Protein AF-A0A7Y4VVZ9-F1 (afdb_monomer_lite)

Secondary structure (DSSP, 8-s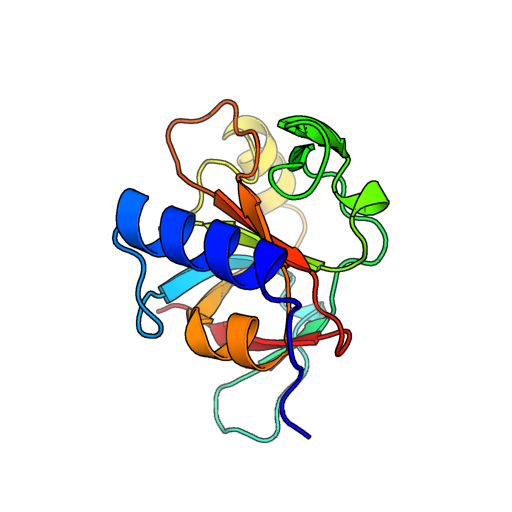tate):
------HHHHHHHHHHHHHTT--TT-EEEEEEEGGGPEEPSSTT-EEEEPBSS---EEE-TTTTS-EEEGGGT-SEEEEESSSS-TTSS-HHHHHHHTTS--EEEEEEEHHHHHHTT--EEEB--SSSS-EEEEE-TTSEEEEEE--

Structure (mmCIF, N/CA/C/O backbone):
data_AF-A0A7Y4VVZ9-F1
#
_entry.id   AF-A0A7Y4VVZ9-F1
#
loop_
_atom_site.group_PDB
_atom_site.id
_atom_site.type_symbol
_atom_site.label_atom_id
_atom_site.label_alt_id
_atom_site.label_comp_id
_atom_site.label_asym_id
_atom_site.label_entity_id
_atom_site.label_seq_id
_atom_site.pdbx_PDB_ins_code
_atom_site.Cartn_x
_atom_site.Cartn_y
_atom_site.Cartn_z
_atom_site.occupancy
_atom_site.B_iso_or_equiv
_atom_site.auth_seq_id
_atom_site.auth_comp_id
_atom_site.auth_asym_id
_atom_site.auth_atom_id
_atom_site.pdbx_PDB_model_num
ATOM 1 N N . MET A 1 1 ? 6.204 -19.194 0.857 1.00 35.62 1 MET A N 1
ATOM 2 C CA . MET A 1 1 ? 7.236 -19.035 -0.192 1.00 35.62 1 MET A CA 1
ATOM 3 C C . MET A 1 1 ? 7.573 -17.558 -0.294 1.00 35.62 1 MET A C 1
ATOM 5 O O . MET A 1 1 ? 6.637 -16.773 -0.178 1.00 35.62 1 MET A O 1
ATOM 9 N N . PRO A 1 2 ? 8.845 -17.157 -0.445 1.00 48.59 2 PRO A N 1
ATOM 10 C CA . PRO A 1 2 ? 9.157 -15.762 -0.736 1.00 48.59 2 PRO A CA 1
ATOM 11 C C . PRO A 1 2 ? 8.513 -15.404 -2.078 1.00 48.59 2 PRO A C 1
ATOM 13 O O . PRO A 1 2 ? 8.699 -16.118 -3.062 1.00 48.59 2 PRO A O 1
ATOM 16 N N . ILE A 1 3 ? 7.698 -14.352 -2.101 1.00 59.03 3 ILE A N 1
ATOM 17 C CA . ILE A 1 3 ? 7.113 -13.855 -3.345 1.00 59.03 3 ILE A CA 1
ATOM 18 C C . ILE A 1 3 ? 8.252 -13.169 -4.093 1.00 59.03 3 ILE A C 1
ATOM 20 O O . ILE A 1 3 ? 8.745 -12.121 -3.677 1.00 59.03 3 ILE A O 1
ATOM 24 N N . GLN A 1 4 ? 8.750 -13.838 -5.129 1.00 60.62 4 GLN A N 1
ATOM 25 C CA . GLN A 1 4 ? 9.937 -13.410 -5.850 1.00 60.62 4 GLN A CA 1
ATOM 26 C C . GLN A 1 4 ? 9.507 -12.481 -6.985 1.00 60.62 4 GLN A C 1
ATOM 28 O O . GLN A 1 4 ? 8.905 -12.923 -7.961 1.00 60.62 4 GLN A O 1
ATOM 33 N N . ARG A 1 5 ? 9.793 -11.183 -6.831 1.00 78.44 5 ARG A N 1
ATOM 34 C CA . ARG A 1 5 ? 9.707 -10.223 -7.938 1.00 78.44 5 ARG A CA 1
ATOM 35 C C . ARG A 1 5 ? 10.744 -10.601 -8.993 1.00 78.44 5 ARG A C 1
ATOM 37 O O . ARG A 1 5 ? 11.818 -11.102 -8.647 1.00 78.44 5 ARG A O 1
ATOM 44 N N . ASP A 1 6 ? 10.442 -10.357 -10.263 1.00 85.25 6 ASP A N 1
ATOM 45 C CA . ASP A 1 6 ? 11.463 -10.477 -11.299 1.00 85.25 6 ASP A CA 1
ATOM 46 C C . ASP A 1 6 ? 12.580 -9.430 -11.095 1.00 85.25 6 ASP A C 1
ATOM 48 O O . ASP A 1 6 ? 12.436 -8.451 -10.354 1.00 85.25 6 ASP A O 1
ATOM 52 N N . ALA A 1 7 ? 13.734 -9.663 -11.722 1.00 86.44 7 ALA A N 1
ATOM 53 C CA . ALA A 1 7 ? 14.920 -8.835 -11.515 1.00 86.44 7 ALA A CA 1
ATOM 54 C C . ALA A 1 7 ? 14.735 -7.383 -11.991 1.00 86.44 7 ALA A C 1
ATOM 56 O O . ALA A 1 7 ? 15.326 -6.472 -11.407 1.00 86.44 7 ALA A O 1
ATOM 57 N N . ALA A 1 8 ? 13.912 -7.156 -13.020 1.00 89.12 8 ALA A N 1
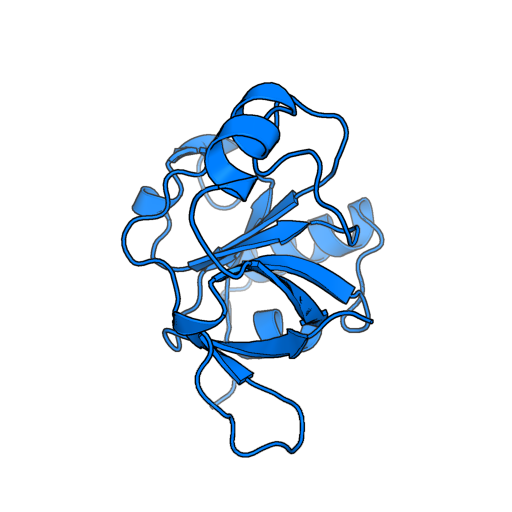ATOM 58 C CA . ALA A 1 8 ? 13.658 -5.822 -13.552 1.00 89.12 8 ALA A CA 1
ATOM 59 C C . ALA A 1 8 ? 12.793 -5.013 -12.577 1.00 89.12 8 ALA A C 1
ATOM 61 O O . ALA A 1 8 ? 13.180 -3.914 -12.174 1.00 89.12 8 ALA A O 1
ATOM 62 N N . ALA A 1 9 ? 11.691 -5.597 -12.102 1.00 91.06 9 ALA A N 1
ATOM 63 C CA . ALA A 1 9 ? 10.833 -5.006 -11.085 1.00 91.06 9 ALA A CA 1
ATOM 64 C C . ALA A 1 9 ? 11.597 -4.751 -9.778 1.00 91.06 9 ALA A C 1
ATOM 66 O O . ALA A 1 9 ? 11.441 -3.699 -9.154 1.00 91.06 9 ALA A O 1
ATOM 67 N N . GLN A 1 10 ? 12.478 -5.671 -9.378 1.00 92.56 10 GLN A N 1
ATOM 68 C CA . GLN A 1 10 ? 13.321 -5.468 -8.204 1.00 92.56 10 GLN A CA 1
ATOM 69 C C . GLN A 1 10 ? 14.297 -4.296 -8.388 1.00 92.56 10 GLN A C 1
ATOM 71 O O . GLN A 1 10 ? 14.500 -3.532 -7.447 1.00 92.56 10 GLN A O 1
ATOM 76 N N . SER A 1 11 ? 14.880 -4.122 -9.577 1.00 93.44 11 SER A N 1
ATOM 77 C CA . SER A 1 11 ? 15.789 -3.006 -9.856 1.00 93.44 11 SER A CA 1
ATOM 78 C C . SER A 1 11 ? 15.075 -1.653 -9.819 1.00 93.44 11 SER A C 1
ATOM 80 O O . SER A 1 11 ? 15.605 -0.715 -9.223 1.00 93.44 11 SER A O 1
ATOM 82 N N . VAL A 1 12 ? 13.876 -1.558 -10.405 1.00 94.44 12 VAL A N 1
ATOM 83 C CA . VAL A 1 12 ? 13.044 -0.342 -10.366 1.00 94.44 12 VAL A CA 1
ATOM 84 C C . VAL A 1 12 ? 12.646 -0.003 -8.930 1.00 94.44 12 VAL A C 1
ATOM 86 O O . VAL A 1 12 ? 12.816 1.136 -8.500 1.00 94.44 12 VAL A O 1
ATOM 89 N N . LEU A 1 13 ? 12.190 -0.998 -8.161 1.00 93.88 13 LEU A N 1
ATOM 90 C CA . LEU A 1 13 ? 11.847 -0.809 -6.753 1.00 93.88 13 LEU A CA 1
ATOM 91 C C . LEU A 1 13 ? 13.053 -0.312 -5.944 1.00 93.88 13 LEU A C 1
ATOM 93 O O . LEU A 1 13 ? 12.932 0.676 -5.230 1.00 93.88 13 LEU A O 1
ATOM 97 N N . SER A 1 14 ? 14.215 -0.963 -6.059 1.00 93.94 14 SER A N 1
ATOM 98 C CA . SER A 1 14 ? 15.419 -0.553 -5.323 1.00 93.94 14 SER A CA 1
ATOM 99 C C . SER A 1 14 ? 15.810 0.893 -5.628 1.00 93.94 14 SER A C 1
ATOM 101 O O . SER A 1 14 ? 16.131 1.644 -4.710 1.00 93.94 14 SER A O 1
ATOM 103 N N . ARG A 1 15 ? 15.723 1.297 -6.902 1.00 94.88 15 ARG A N 1
ATOM 104 C CA . ARG A 1 15 ? 15.992 2.670 -7.331 1.00 94.88 15 ARG A CA 1
ATOM 105 C C . ARG A 1 15 ? 15.020 3.666 -6.693 1.00 94.88 15 ARG A C 1
ATOM 107 O O . ARG A 1 15 ? 15.474 4.666 -6.151 1.00 94.88 15 ARG A O 1
ATOM 114 N N . LEU A 1 16 ? 13.716 3.380 -6.700 1.00 93.81 16 LEU A N 1
ATOM 115 C CA . LEU A 1 16 ? 12.726 4.236 -6.036 1.00 93.81 16 LEU A CA 1
ATOM 116 C C . LEU A 1 16 ? 13.007 4.392 -4.541 1.00 93.81 16 LEU A C 1
ATOM 118 O O . LEU A 1 16 ? 12.966 5.500 -4.012 1.00 93.81 16 LEU A O 1
ATOM 122 N N . LEU A 1 17 ? 13.282 3.282 -3.853 1.00 94.62 17 LEU A N 1
ATOM 123 C CA . LEU A 1 17 ? 13.556 3.307 -2.418 1.00 94.62 17 LEU A CA 1
ATOM 124 C C . LEU A 1 17 ? 14.779 4.174 -2.105 1.00 94.62 17 LEU A C 1
ATOM 126 O O . LEU A 1 17 ? 14.751 4.954 -1.156 1.00 94.62 17 LEU A O 1
ATOM 130 N N . GLU A 1 18 ? 15.826 4.085 -2.924 1.00 95.81 18 GLU A N 1
ATOM 131 C CA . GLU A 1 18 ? 17.029 4.903 -2.786 1.00 95.81 18 GLU A CA 1
ATOM 132 C C . GLU A 1 18 ? 16.760 6.388 -3.075 1.00 95.81 18 GLU A C 1
ATOM 134 O O . GLU A 1 18 ? 17.057 7.241 -2.235 1.00 95.81 18 GLU A O 1
ATOM 139 N N . GLU A 1 19 ? 16.141 6.700 -4.218 1.00 94.44 19 GLU A N 1
ATOM 140 C CA . GLU A 1 19 ? 15.819 8.072 -4.640 1.00 94.44 19 GLU A CA 1
ATOM 141 C C . GLU A 1 19 ? 14.951 8.801 -3.603 1.00 94.44 19 GLU A C 1
ATOM 143 O O . GLU A 1 19 ? 15.151 9.990 -3.334 1.00 94.44 19 GLU A O 1
ATOM 148 N N . HIS A 1 20 ? 14.028 8.074 -2.970 1.00 91.56 20 HIS A N 1
ATOM 149 C CA . HIS A 1 20 ? 13.092 8.613 -1.986 1.00 91.56 20 HIS A CA 1
ATOM 150 C C . HIS A 1 20 ? 13.509 8.375 -0.531 1.00 91.56 20 HIS A C 1
ATOM 152 O O . HIS A 1 20 ? 12.791 8.778 0.382 1.00 91.56 20 HIS A O 1
ATOM 158 N N . ARG A 1 21 ? 14.688 7.783 -0.292 1.00 94.00 21 ARG A N 1
ATOM 159 C CA . ARG A 1 21 ? 15.216 7.464 1.050 1.00 94.00 21 ARG A CA 1
ATOM 160 C C . ARG A 1 21 ? 14.242 6.639 1.900 1.00 94.00 21 ARG A C 1
ATOM 162 O O . ARG A 1 21 ? 14.175 6.793 3.121 1.00 94.00 21 ARG A O 1
ATOM 169 N N . LEU A 1 22 ? 13.491 5.759 1.252 1.00 94.31 22 LEU A N 1
ATOM 170 C CA . LEU A 1 22 ? 12.554 4.857 1.898 1.00 94.31 22 LEU A CA 1
ATOM 171 C C . LEU A 1 22 ? 13.275 3.581 2.327 1.00 94.31 22 LEU A C 1
ATOM 173 O O . LEU A 1 22 ? 14.072 2.999 1.596 1.00 94.31 22 LEU A O 1
ATOM 177 N N . THR A 1 23 ? 12.972 3.129 3.537 1.00 94.94 23 THR A N 1
ATOM 178 C CA . THR A 1 23 ? 13.528 1.905 4.116 1.00 94.94 23 THR A CA 1
ATOM 179 C C . THR A 1 23 ? 12.389 0.990 4.540 1.00 94.94 23 THR A C 1
ATOM 181 O O . THR A 1 23 ? 11.258 1.438 4.694 1.00 94.94 23 THR A O 1
ATOM 184 N N . GLY A 1 24 ? 12.662 -0.291 4.796 1.00 92.38 24 GLY A N 1
ATOM 185 C CA . GLY A 1 24 ? 11.631 -1.201 5.315 1.00 92.38 24 GLY A CA 1
ATOM 186 C C . GLY A 1 24 ? 10.964 -0.703 6.610 1.00 92.38 24 GLY A C 1
ATOM 187 O O . GLY A 1 24 ? 9.790 -0.976 6.841 1.00 92.38 24 GLY A O 1
ATOM 188 N N . ALA A 1 25 ? 11.683 0.090 7.410 1.00 94.88 25 ALA A N 1
ATOM 189 C CA . ALA A 1 25 ? 11.176 0.695 8.639 1.00 94.88 25 ALA A CA 1
ATOM 190 C C . ALA A 1 25 ? 10.350 1.977 8.414 1.00 94.88 25 ALA A C 1
ATOM 192 O O . ALA A 1 25 ? 9.771 2.493 9.373 1.00 94.88 25 ALA A O 1
ATOM 193 N N . SER A 1 26 ? 10.302 2.506 7.185 1.00 95.25 26 SER A N 1
ATOM 194 C CA . SER A 1 26 ? 9.491 3.675 6.849 1.00 95.25 26 SER A CA 1
ATOM 195 C C . SER A 1 26 ? 8.020 3.387 7.128 1.00 95.25 26 SER A C 1
ATOM 197 O O . SER A 1 26 ? 7.492 2.341 6.740 1.00 95.25 26 SER A O 1
ATOM 199 N N . ARG A 1 27 ? 7.371 4.329 7.812 1.00 95.38 27 ARG A N 1
ATOM 200 C CA . ARG A 1 27 ? 5.938 4.285 8.085 1.00 95.38 27 ARG A CA 1
ATOM 201 C C . ARG A 1 27 ? 5.201 5.042 7.004 1.00 95.38 27 ARG A C 1
ATOM 203 O O . ARG A 1 27 ? 5.632 6.124 6.615 1.00 95.38 27 ARG A O 1
ATOM 210 N N . LEU A 1 28 ? 4.112 4.451 6.551 1.00 94.50 28 LEU A N 1
ATOM 211 C CA . LEU A 1 28 ? 3.214 5.028 5.575 1.00 94.50 28 LEU A CA 1
ATOM 212 C C . LEU A 1 28 ? 1.809 5.057 6.162 1.00 94.50 28 LEU A C 1
ATOM 214 O O . LEU A 1 28 ? 1.443 4.166 6.929 1.00 94.50 28 LEU A O 1
ATOM 218 N N . TYR A 1 29 ? 1.034 6.068 5.798 1.00 93.31 29 TYR A N 1
ATOM 219 C CA . TYR A 1 29 ? -0.213 6.405 6.470 1.00 93.31 29 TYR A CA 1
ATOM 220 C C . TYR A 1 29 ? -1.354 6.558 5.475 1.00 93.31 29 TYR A C 1
ATOM 222 O O . TYR A 1 29 ? -1.149 6.913 4.316 1.00 93.31 29 TYR A O 1
ATOM 230 N N . ARG A 1 30 ? -2.581 6.296 5.909 1.00 91.38 30 ARG A N 1
ATOM 231 C CA . ARG A 1 30 ? -3.784 6.613 5.134 1.00 91.38 30 ARG A CA 1
ATOM 232 C C . ARG A 1 30 ? -4.977 6.787 6.050 1.00 91.38 30 ARG A C 1
ATOM 234 O O . ARG A 1 30 ? -4.997 6.236 7.148 1.00 91.38 30 ARG A O 1
ATOM 241 N N . GLU A 1 3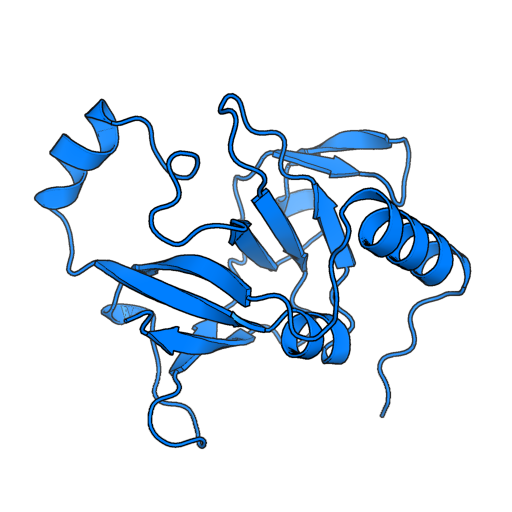1 ? -6.009 7.447 5.550 1.00 89.56 31 GLU A N 1
ATOM 242 C CA . GLU A 1 31 ? -7.324 7.340 6.161 1.00 89.56 31 GLU A CA 1
ATOM 243 C C . GLU A 1 31 ? -8.005 6.025 5.737 1.00 89.56 31 GLU A C 1
ATOM 245 O O . GLU A 1 31 ? -7.828 5.498 4.625 1.00 89.56 31 GLU A O 1
ATOM 250 N N . ALA A 1 32 ? -8.780 5.469 6.660 1.00 89.00 32 ALA A N 1
ATOM 251 C CA . ALA A 1 32 ? -9.653 4.332 6.438 1.00 89.00 32 ALA A CA 1
ATOM 252 C C . ALA A 1 32 ? -10.957 4.527 7.217 1.00 89.00 32 ALA A C 1
ATOM 254 O O . ALA A 1 32 ? -10.992 5.157 8.273 1.00 89.00 32 ALA A O 1
ATOM 255 N N . GLU A 1 33 ? -12.049 3.960 6.717 1.00 90.00 33 GLU A N 1
ATOM 256 C CA . GLU A 1 33 ? -13.282 3.877 7.495 1.00 90.00 33 GLU A CA 1
ATOM 257 C C . GLU A 1 33 ? -13.098 2.847 8.608 1.00 90.00 33 GLU A C 1
ATOM 259 O O . GLU A 1 33 ? -12.680 1.719 8.330 1.00 90.00 33 GLU A O 1
ATOM 264 N N . ARG A 1 34 ? -13.456 3.176 9.856 1.00 90.19 34 ARG A N 1
ATOM 265 C CA . ARG A 1 34 ? -13.330 2.231 10.978 1.00 90.19 34 ARG A CA 1
ATOM 266 C C . ARG A 1 34 ? -14.080 0.924 10.708 1.00 90.19 34 ARG A C 1
ATOM 268 O O . ARG A 1 34 ? -13.590 -0.144 11.056 1.00 90.19 34 ARG A O 1
ATOM 275 N N . ALA A 1 35 ? -15.221 0.990 10.019 1.00 91.06 35 ALA A N 1
ATOM 276 C CA . ALA A 1 35 ? -16.011 -0.180 9.630 1.00 91.06 35 ALA A CA 1
ATOM 277 C C . ALA A 1 35 ? -15.292 -1.129 8.649 1.00 91.06 35 ALA A C 1
ATOM 279 O O . ALA A 1 35 ? -15.646 -2.303 8.566 1.00 91.06 35 ALA A O 1
ATOM 280 N N . SER A 1 36 ? -14.283 -0.643 7.919 1.00 91.56 36 SER A N 1
ATOM 281 C CA . SER A 1 36 ? -13.469 -1.457 7.004 1.00 91.56 36 SER A CA 1
ATOM 282 C C . SER A 1 36 ? -12.326 -2.204 7.704 1.00 91.56 36 SER A C 1
ATOM 284 O O . SER A 1 36 ? -11.704 -3.084 7.104 1.00 91.56 36 SER A O 1
ATOM 286 N N . LEU A 1 37 ? -12.046 -1.873 8.970 1.00 94.69 37 LEU A N 1
ATOM 287 C CA . LEU A 1 37 ? -10.986 -2.486 9.760 1.00 94.69 37 LEU A CA 1
ATOM 288 C C . LEU A 1 37 ? -11.490 -3.748 10.455 1.00 94.69 37 LEU A C 1
ATOM 290 O O . LEU A 1 37 ? -12.384 -3.712 11.299 1.00 94.69 37 LEU A O 1
ATOM 294 N N . THR A 1 38 ? -10.864 -4.877 10.135 1.00 96.12 38 THR A N 1
ATOM 295 C CA . THR A 1 38 ? -11.146 -6.158 10.796 1.00 96.12 38 THR A CA 1
ATOM 296 C C . THR A 1 38 ? -10.026 -6.485 11.782 1.00 96.12 38 THR A C 1
ATOM 298 O O . THR A 1 38 ? -8.868 -6.287 11.434 1.00 96.12 38 THR A O 1
ATOM 301 N N . PRO A 1 39 ? -10.296 -6.954 13.012 1.00 95.62 39 PRO A N 1
ATOM 302 C CA . PRO A 1 39 ? -9.226 -7.322 13.941 1.00 95.62 39 PRO A CA 1
ATOM 303 C C . PRO A 1 39 ? -8.270 -8.358 13.332 1.00 95.62 39 PRO A C 1
ATOM 305 O O . PRO A 1 39 ? -8.716 -9.357 12.764 1.00 95.62 39 PRO A O 1
ATOM 308 N N . ALA A 1 40 ? -6.962 -8.116 13.438 1.00 93.75 40 ALA A N 1
ATOM 309 C CA . ALA A 1 40 ? -5.940 -9.085 13.051 1.00 93.75 40 ALA A CA 1
ATOM 310 C C . ALA A 1 40 ? -5.590 -10.019 14.225 1.00 93.75 40 ALA A C 1
ATOM 312 O O . ALA A 1 40 ? -6.020 -9.810 15.360 1.00 93.75 40 ALA A O 1
ATOM 313 N N . GLU A 1 41 ? -4.788 -11.055 13.960 1.00 90.62 41 GLU A N 1
ATOM 314 C CA . GLU A 1 41 ? -4.264 -11.937 15.016 1.00 90.62 41 GLU A CA 1
ATOM 315 C C . GLU A 1 41 ? -3.295 -11.192 15.945 1.00 90.62 41 GLU A C 1
ATOM 317 O O . GLU A 1 41 ? -3.222 -11.476 17.142 1.00 90.62 41 GLU A O 1
ATOM 322 N N . THR A 1 42 ? -2.569 -10.211 15.405 1.00 91.00 42 THR A N 1
ATOM 323 C CA . THR A 1 42 ? -1.652 -9.374 16.172 1.00 91.00 42 THR A CA 1
ATOM 324 C C . THR A 1 42 ? -2.431 -8.385 17.052 1.00 91.00 42 THR A C 1
ATOM 326 O O . THR A 1 42 ? -3.215 -7.583 16.537 1.00 91.00 42 THR A O 1
ATOM 329 N N . PRO A 1 43 ? -2.181 -8.344 18.376 1.00 90.94 43 PRO A N 1
ATOM 330 C CA . PRO A 1 43 ? -2.845 -7.395 19.263 1.00 90.94 43 PRO A CA 1
ATOM 331 C C . PRO A 1 43 ? -2.642 -5.930 18.847 1.00 90.94 43 PRO A C 1
ATOM 333 O O . PRO A 1 43 ? -1.517 -5.464 18.609 1.00 90.94 43 PRO A O 1
ATOM 336 N N . GLY A 1 44 ? -3.753 -5.191 18.790 1.00 90.69 44 GLY A N 1
ATOM 337 C CA . GLY A 1 44 ? -3.775 -3.780 18.395 1.00 90.69 44 GLY A CA 1
ATOM 338 C C . GLY A 1 44 ? -3.434 -3.543 16.923 1.00 90.69 44 GLY A C 1
ATOM 339 O O . GLY A 1 44 ? -2.967 -2.456 16.585 1.00 90.69 44 GLY A O 1
ATOM 340 N N . ALA A 1 45 ? -3.592 -4.561 16.079 1.00 95.25 45 ALA A N 1
ATOM 341 C CA . ALA A 1 45 ? -3.502 -4.443 14.637 1.00 95.25 45 ALA A CA 1
ATOM 342 C C . ALA A 1 45 ? -4.823 -4.856 13.983 1.00 95.25 45 ALA A C 1
ATOM 344 O O . ALA A 1 45 ? -5.611 -5.635 14.529 1.00 95.25 45 ALA A O 1
ATOM 345 N N . TYR A 1 46 ? -5.042 -4.327 12.791 1.00 97.12 46 TYR A N 1
ATOM 346 C CA . TYR A 1 46 ? -6.227 -4.555 11.987 1.00 97.12 46 TYR A CA 1
ATOM 347 C C . TYR A 1 46 ? -5.816 -4.995 10.595 1.00 97.12 46 TYR A C 1
ATOM 349 O O . TYR A 1 46 ? -4.770 -4.612 10.087 1.00 97.12 46 TYR A O 1
ATOM 357 N N . ARG A 1 47 ? -6.656 -5.785 9.949 1.00 97.12 47 ARG A N 1
ATOM 358 C CA . ARG A 1 47 ? -6.539 -6.128 8.546 1.00 97.12 47 ARG A CA 1
ATOM 359 C C . ARG A 1 47 ? -7.415 -5.183 7.738 1.00 97.12 47 ARG A C 1
ATOM 361 O O . ARG A 1 47 ? -8.617 -5.068 7.990 1.00 97.12 47 ARG A O 1
ATOM 368 N N . LEU A 1 48 ? -6.786 -4.540 6.762 1.00 96.56 48 LEU A N 1
ATOM 369 C CA . LEU A 1 48 ? -7.415 -3.658 5.791 1.00 96.56 48 LEU A CA 1
ATOM 370 C C . LEU A 1 48 ? -7.368 -4.329 4.416 1.00 96.56 48 LEU A C 1
ATOM 372 O O . LEU A 1 48 ? -6.302 -4.735 3.945 1.00 96.56 48 LEU A O 1
ATOM 376 N N . ALA A 1 49 ? -8.534 -4.493 3.795 1.00 97.06 49 ALA A N 1
ATOM 377 C CA . ALA A 1 49 ? -8.654 -5.132 2.491 1.00 97.06 49 ALA A CA 1
ATOM 378 C C . ALA A 1 49 ? -8.134 -4.225 1.369 1.00 97.06 49 ALA A C 1
ATOM 380 O O . ALA A 1 49 ? -8.273 -3.004 1.423 1.00 97.06 49 ALA A O 1
ATOM 381 N N . ALA A 1 50 ? -7.564 -4.837 0.335 1.00 96.44 50 ALA A N 1
ATOM 382 C CA . ALA A 1 50 ? -7.207 -4.150 -0.894 1.00 96.44 50 ALA A CA 1
ATOM 383 C C . ALA A 1 50 ? -8.454 -3.544 -1.549 1.00 96.44 50 ALA A C 1
ATOM 385 O O . ALA A 1 50 ? -9.501 -4.193 -1.613 1.00 96.44 50 ALA A O 1
ATOM 386 N N . ASN A 1 51 ? -8.337 -2.329 -2.086 1.00 94.50 51 ASN A N 1
ATOM 387 C CA . ASN A 1 51 ? -9.391 -1.791 -2.928 1.00 94.50 51 ASN A CA 1
ATOM 388 C C . ASN A 1 51 ? -9.355 -2.524 -4.276 1.00 94.50 51 ASN A C 1
ATOM 390 O O . ASN A 1 51 ? -8.349 -2.485 -4.985 1.00 94.50 51 ASN A O 1
ATOM 394 N N . ALA A 1 52 ? -10.449 -3.208 -4.614 1.00 93.75 52 ALA A N 1
ATOM 395 C CA . ALA A 1 52 ? -10.593 -3.934 -5.873 1.00 93.75 52 ALA A CA 1
ATOM 396 C C . ALA A 1 52 ? -10.801 -3.009 -7.083 1.00 93.75 52 ALA A C 1
ATOM 398 O O . ALA A 1 52 ? -10.577 -3.438 -8.211 1.00 93.75 52 ALA A O 1
ATOM 399 N N . ARG A 1 53 ? -11.240 -1.765 -6.852 1.00 91.81 53 ARG A N 1
ATOM 400 C CA . ARG A 1 53 ? -11.455 -0.731 -7.875 1.00 91.81 53 ARG A CA 1
ATOM 401 C C . ARG A 1 53 ? -10.849 0.601 -7.417 1.00 91.81 53 ARG A C 1
ATOM 403 O O . ARG A 1 53 ? -11.582 1.516 -7.038 1.00 91.81 53 ARG A O 1
ATOM 410 N N . PRO A 1 54 ? -9.513 0.680 -7.361 1.00 90.00 54 PRO A N 1
ATOM 411 C CA . PRO A 1 54 ? -8.798 1.889 -6.970 1.00 90.00 54 PRO A CA 1
ATOM 412 C C . PRO A 1 54 ? -8.940 2.965 -8.059 1.00 90.00 54 PRO A C 1
ATOM 414 O O . PRO A 1 54 ? -8.818 2.675 -9.249 1.00 90.00 54 PRO A O 1
ATOM 417 N N . SER A 1 55 ? -9.220 4.201 -7.649 1.00 88.38 55 SER A N 1
ATOM 418 C CA . SER A 1 55 ? -9.434 5.352 -8.542 1.00 88.38 55 SER A CA 1
ATOM 419 C C . SER A 1 55 ? -8.229 6.294 -8.606 1.00 88.38 55 SER A C 1
ATOM 421 O O . SER A 1 55 ? -8.296 7.366 -9.203 1.00 88.38 55 SER A O 1
ATOM 423 N N . GLU A 1 56 ? -7.140 5.943 -7.927 1.00 89.31 56 GLU A N 1
ATOM 424 C CA . GLU A 1 56 ? -5.906 6.709 -7.911 1.00 89.31 56 GLU A CA 1
ATOM 425 C C . GLU A 1 56 ? -5.254 6.719 -9.300 1.00 89.31 56 GLU A C 1
ATOM 427 O O . GLU A 1 56 ? -5.254 5.721 -10.021 1.00 89.31 56 GLU A O 1
ATOM 432 N N . SER A 1 57 ? -4.657 7.852 -9.670 1.00 92.75 57 SER A N 1
ATOM 433 C CA . SER A 1 57 ? -3.794 7.937 -10.850 1.00 92.75 57 SER A CA 1
ATOM 434 C C . SER A 1 57 ? -2.357 7.653 -10.427 1.00 92.75 57 SER A C 1
ATOM 436 O O . SER A 1 57 ? -1.884 8.219 -9.444 1.00 92.75 57 SER A O 1
ATOM 438 N N . VAL A 1 58 ? -1.667 6.759 -11.131 1.00 94.12 58 VAL A N 1
ATOM 439 C CA . VAL A 1 58 ? -0.315 6.305 -10.780 1.00 94.12 58 VAL A CA 1
ATOM 440 C C . VAL A 1 58 ? 0.600 6.337 -11.992 1.00 94.12 58 VAL A C 1
ATOM 442 O O . VAL A 1 58 ? 0.147 6.152 -13.118 1.00 94.12 58 VAL A O 1
ATOM 445 N N . VAL A 1 59 ? 1.896 6.536 -11.773 1.00 94.38 59 VAL A N 1
ATOM 446 C CA . VAL A 1 59 ? 2.900 6.440 -12.841 1.00 94.38 59 VAL A CA 1
ATOM 447 C C . VAL A 1 59 ? 3.302 4.975 -13.018 1.00 94.38 59 VAL A C 1
ATOM 449 O O . VAL A 1 59 ? 3.852 4.374 -12.094 1.00 94.38 59 VAL A O 1
ATOM 452 N N . ASP A 1 60 ? 3.069 4.391 -14.198 1.00 94.12 60 ASP A N 1
ATOM 453 C CA . ASP A 1 60 ? 3.472 3.011 -14.510 1.00 94.12 60 ASP A CA 1
ATOM 454 C C . ASP A 1 60 ? 4.977 2.910 -14.807 1.00 94.12 60 ASP A C 1
ATOM 456 O O . ASP A 1 60 ? 5.419 2.756 -15.946 1.00 94.12 60 ASP A O 1
ATOM 460 N N . ILE A 1 61 ? 5.777 3.009 -13.750 1.00 93.75 61 ILE A N 1
ATOM 461 C CA . ILE A 1 61 ? 7.244 2.941 -13.787 1.00 93.75 61 ILE A CA 1
ATOM 462 C C . ILE A 1 61 ? 7.803 1.566 -14.184 1.00 93.75 61 ILE A C 1
ATOM 464 O O . ILE A 1 61 ? 8.994 1.455 -14.469 1.00 93.75 61 ILE A O 1
ATOM 468 N N . TYR A 1 62 ? 6.980 0.514 -14.131 1.00 92.19 62 TYR A N 1
ATOM 469 C CA . TYR A 1 62 ? 7.381 -0.846 -14.501 1.00 92.19 62 TYR A CA 1
ATOM 470 C C . TYR A 1 62 ? 7.072 -1.144 -15.973 1.00 92.19 62 TYR A C 1
ATOM 472 O O . TYR A 1 62 ? 7.632 -2.084 -16.538 1.00 92.19 62 TYR A O 1
ATOM 480 N N . GLY A 1 63 ? 6.201 -0.343 -16.587 1.00 89.31 63 GLY A N 1
ATOM 481 C CA . GLY A 1 63 ? 5.856 -0.381 -17.997 1.00 89.31 63 GLY A CA 1
ATOM 482 C C . GLY A 1 63 ? 6.342 0.867 -18.752 1.00 89.31 63 GLY A C 1
ATOM 483 O O . GLY A 1 63 ? 7.511 1.242 -18.639 1.00 89.31 63 GLY A O 1
ATOM 484 N N . PRO A 1 64 ? 5.490 1.509 -19.575 1.00 85.25 64 PRO A N 1
ATOM 485 C CA . PRO A 1 64 ? 5.893 2.623 -20.441 1.00 85.25 64 PRO A CA 1
ATOM 486 C C . PRO A 1 64 ? 6.268 3.936 -19.730 1.00 85.25 64 PRO A C 1
ATOM 488 O O . PRO A 1 64 ? 6.772 4.844 -20.388 1.00 85.25 64 PRO A O 1
ATOM 491 N N . GLY A 1 65 ? 5.993 4.078 -18.428 1.00 89.00 65 GLY A N 1
ATOM 492 C CA . GLY A 1 65 ? 6.271 5.297 -17.657 1.00 89.00 65 GLY A CA 1
ATOM 493 C C . GLY A 1 65 ? 5.195 6.387 -17.738 1.00 89.00 65 GLY A C 1
ATOM 494 O O . GLY A 1 65 ? 5.446 7.511 -17.310 1.00 89.00 65 GLY A O 1
ATOM 495 N N . TYR A 1 66 ? 4.012 6.092 -18.285 1.00 92.06 66 TYR A N 1
ATOM 496 C CA . TYR A 1 66 ? 2.894 7.042 -18.347 1.00 92.06 66 TYR A CA 1
ATOM 497 C C . TYR A 1 66 ? 1.973 6.931 -17.129 1.00 92.06 66 TYR A C 1
ATOM 499 O O . TYR A 1 66 ? 1.952 5.913 -16.436 1.00 92.06 66 TYR A O 1
ATOM 507 N N . VAL A 1 67 ? 1.180 7.979 -16.897 1.00 94.19 67 VAL A N 1
ATOM 508 C CA . VAL A 1 67 ? 0.120 7.959 -15.887 1.00 94.19 67 VAL A CA 1
ATOM 509 C C . VAL A 1 67 ? -1.012 7.038 -16.347 1.00 94.19 67 VAL A C 1
ATOM 511 O O . VAL A 1 67 ? -1.534 7.183 -17.454 1.00 94.19 67 VAL A O 1
ATOM 514 N N . VAL A 1 68 ? -1.406 6.111 -15.480 1.00 94.88 68 VAL A N 1
ATOM 515 C CA . VAL A 1 68 ? -2.517 5.172 -15.668 1.00 94.88 68 VAL A CA 1
ATOM 516 C C . VAL A 1 68 ? -3.438 5.195 -14.450 1.00 94.88 68 VAL A C 1
ATOM 518 O O . VAL A 1 68 ? -3.074 5.687 -13.383 1.00 94.88 68 VAL A O 1
ATOM 521 N N . GLN A 1 69 ? -4.649 4.658 -14.595 1.00 94.06 69 GLN A N 1
ATOM 522 C CA . GLN A 1 69 ? -5.511 4.406 -13.437 1.00 94.06 69 GLN A CA 1
ATOM 523 C C . GLN A 1 69 ? -4.982 3.196 -12.667 1.00 94.06 69 GLN A C 1
ATOM 525 O O . GLN A 1 69 ? -4.638 2.187 -13.284 1.00 94.06 69 GLN A O 1
ATOM 530 N N . ALA A 1 70 ? -4.967 3.268 -11.338 1.00 92.88 70 ALA A N 1
ATOM 531 C CA . ALA A 1 70 ? -4.480 2.197 -10.475 1.00 92.88 70 ALA A CA 1
ATOM 532 C C . ALA A 1 70 ? -5.209 0.861 -10.717 1.00 92.88 70 ALA A C 1
ATOM 534 O O . ALA A 1 70 ? -4.607 -0.203 -10.605 1.00 92.88 70 ALA A O 1
ATOM 535 N N . GLU A 1 71 ? -6.477 0.895 -11.146 1.00 93.69 71 GLU A N 1
ATOM 536 C CA . GLU A 1 71 ? -7.237 -0.313 -11.500 1.00 93.69 71 GLU A CA 1
ATOM 537 C C . GLU A 1 71 ? -6.542 -1.135 -12.603 1.00 93.69 71 GLU A C 1
ATOM 539 O O . GLU A 1 71 ? -6.667 -2.357 -12.634 1.00 93.69 71 GLU A O 1
ATOM 544 N N . GLN A 1 72 ? -5.749 -0.489 -13.466 1.00 93.69 72 GLN A N 1
ATOM 545 C CA . GLN A 1 72 ? -4.998 -1.154 -14.534 1.00 93.69 72 GLN A CA 1
ATOM 546 C C . GLN A 1 72 ? -3.782 -1.935 -14.021 1.00 93.69 72 GLN A C 1
ATOM 548 O O . GLN A 1 72 ? -3.384 -2.907 -14.660 1.00 93.69 72 GLN A O 1
ATOM 553 N N . VAL A 1 73 ? -3.194 -1.535 -12.887 1.00 93.25 73 VAL A N 1
ATOM 554 C CA . VAL A 1 73 ? -2.042 -2.239 -12.287 1.00 93.25 73 VAL A CA 1
ATOM 555 C C . VAL A 1 73 ? -2.471 -3.296 -11.263 1.00 93.25 73 VAL A C 1
ATOM 557 O O . VAL A 1 73 ? -1.696 -4.197 -10.941 1.00 93.25 73 VAL A O 1
ATOM 560 N N . GLY A 1 74 ? -3.720 -3.231 -10.797 1.00 93.88 74 GLY A N 1
ATOM 561 C CA . GLY A 1 74 ? -4.381 -4.265 -10.001 1.00 93.88 74 GLY A CA 1
ATOM 562 C C . GLY A 1 74 ? -4.829 -3.789 -8.616 1.00 93.88 74 GLY A C 1
ATOM 563 O O . GLY A 1 74 ? -4.593 -2.641 -8.260 1.00 93.88 74 GLY A O 1
ATOM 564 N N . PRO A 1 75 ? -5.486 -4.657 -7.821 1.00 96.00 75 PRO A N 1
ATOM 565 C CA . PRO A 1 75 ? -6.008 -4.305 -6.501 1.00 96.00 75 PRO A CA 1
ATOM 566 C C . PRO A 1 75 ? -4.923 -3.925 -5.496 1.00 96.00 75 PRO A C 1
ATOM 568 O O . PRO A 1 75 ? -3.847 -4.532 -5.444 1.00 96.00 75 PRO A O 1
ATOM 571 N N . GLY A 1 76 ? -5.247 -2.981 -4.618 1.00 96.50 76 GLY A N 1
ATOM 572 C CA . GLY A 1 76 ? -4.249 -2.398 -3.735 1.00 96.50 76 GLY A CA 1
ATOM 573 C C . GLY A 1 76 ? -4.739 -1.175 -2.983 1.00 96.50 76 GLY A C 1
ATOM 574 O O . GLY A 1 76 ? -5.939 -0.908 -2.914 1.00 96.50 76 GLY A O 1
ATOM 575 N N . LEU A 1 77 ? -3.803 -0.464 -2.368 1.00 95.31 77 LEU A N 1
ATOM 576 C CA . LEU A 1 77 ? -4.074 0.678 -1.503 1.00 95.31 77 LEU A CA 1
ATOM 577 C C . LEU A 1 77 ? -2.972 1.720 -1.663 1.00 95.31 77 LEU A C 1
ATOM 579 O O . LEU A 1 77 ? -1.791 1.375 -1.697 1.00 95.31 77 LEU A O 1
ATOM 583 N N . ALA A 1 78 ? -3.357 2.993 -1.690 1.00 94.19 78 ALA A N 1
ATOM 584 C CA . ALA A 1 78 ? -2.409 4.087 -1.578 1.00 94.19 78 ALA A CA 1
ATOM 585 C C . ALA A 1 78 ? -2.208 4.549 -0.128 1.00 94.19 78 ALA A C 1
ATOM 587 O O . ALA A 1 78 ? -3.138 4.531 0.687 1.00 94.19 78 ALA A O 1
ATOM 588 N N . PHE A 1 79 ? -0.972 4.952 0.163 1.00 93.50 79 PHE A N 1
ATOM 589 C CA . PHE A 1 79 ? -0.509 5.469 1.445 1.00 93.50 79 PHE A CA 1
ATOM 590 C C . PHE A 1 79 ? 0.412 6.673 1.228 1.00 93.50 79 PHE A C 1
ATOM 592 O O . PHE A 1 79 ? 1.135 6.746 0.238 1.00 93.50 79 PHE A O 1
ATOM 599 N N . ALA A 1 80 ? 0.405 7.601 2.170 1.00 91.81 80 ALA A N 1
ATOM 600 C CA . ALA A 1 80 ? 1.257 8.777 2.223 1.00 91.81 80 ALA A CA 1
ATOM 601 C C . ALA A 1 80 ? 2.470 8.557 3.123 1.00 91.81 80 ALA A C 1
ATOM 603 O O . ALA A 1 80 ? 2.467 7.675 3.979 1.00 91.81 80 ALA A O 1
ATOM 604 N N . GLU A 1 81 ? 3.477 9.413 2.989 1.00 89.81 81 GLU A N 1
ATOM 605 C CA . GLU A 1 81 ? 4.600 9.453 3.934 1.00 89.81 81 GLU A CA 1
ATOM 606 C C . GLU A 1 81 ? 4.272 10.183 5.251 1.00 89.81 81 GLU A C 1
ATOM 608 O O . GLU A 1 81 ? 4.995 10.003 6.232 1.00 89.81 81 GLU A O 1
ATOM 613 N N . SER A 1 82 ? 3.185 10.964 5.309 1.00 84.44 82 SER A N 1
ATOM 614 C CA . SER A 1 82 ? 2.718 11.627 6.534 1.00 84.44 82 SER A CA 1
ATOM 615 C C . SER A 1 82 ? 1.355 11.137 7.006 1.00 84.44 82 SER A C 1
ATOM 617 O O . SER A 1 82 ? 0.445 10.892 6.218 1.00 84.44 82 SER A O 1
ATOM 619 N N . ALA A 1 83 ? 1.228 11.055 8.330 1.00 70.69 83 ALA A N 1
ATOM 620 C CA . ALA A 1 83 ? -0.048 11.063 9.029 1.00 70.69 83 ALA A CA 1
ATOM 621 C C . ALA A 1 83 ? -0.829 12.323 8.636 1.00 70.69 83 ALA A C 1
ATOM 623 O O . ALA A 1 83 ? -0.193 13.316 8.366 1.00 70.69 83 ALA A O 1
ATOM 624 N N . SER A 1 84 ? -2.148 12.412 8.590 1.00 68.12 84 SER A N 1
ATOM 625 C CA . SER A 1 84 ? -2.849 13.572 7.970 1.00 68.12 84 SER A CA 1
ATOM 626 C C . SER A 1 84 ? -2.546 13.832 6.475 1.00 68.12 84 SER A C 1
ATOM 628 O O . SER A 1 84 ? -2.156 14.947 6.104 1.00 68.12 84 SER A O 1
ATOM 630 N N . PRO A 1 85 ? -2.799 12.854 5.587 1.00 58.53 85 PRO A N 1
ATOM 631 C CA . PRO A 1 85 ? -2.618 13.053 4.160 1.00 58.53 85 PRO A CA 1
ATOM 632 C C . PRO A 1 85 ? -3.534 14.142 3.585 1.00 58.53 85 PRO A C 1
ATOM 634 O O . PRO A 1 85 ? -4.750 13.983 3.465 1.00 58.53 85 PRO A O 1
ATOM 637 N N . ASN A 1 86 ? -2.951 15.256 3.154 1.00 60.31 86 ASN A N 1
ATOM 638 C CA . ASN A 1 86 ? -3.623 16.344 2.439 1.00 60.31 86 ASN A CA 1
ATOM 639 C C . ASN A 1 86 ? -3.904 16.023 0.967 1.00 60.31 86 ASN A C 1
ATOM 641 O O . ASN A 1 86 ? -4.488 16.845 0.265 1.00 60.31 86 ASN A O 1
ATOM 645 N N . TRP A 1 87 ? -3.500 14.844 0.491 1.00 63.09 87 TRP A N 1
ATOM 646 C CA . TRP A 1 87 ? -3.689 14.416 -0.895 1.00 63.09 87 TRP A CA 1
ATOM 647 C C . TRP A 1 87 ? -4.931 13.551 -1.129 1.00 63.09 87 TRP A C 1
ATOM 649 O O . TRP A 1 87 ? -5.410 13.514 -2.258 1.00 63.09 87 TRP A O 1
ATOM 659 N N . GLN A 1 88 ? -5.467 12.873 -0.103 1.00 58.69 88 GLN A N 1
ATOM 660 C CA . GLN A 1 88 ? -6.617 11.980 -0.300 1.00 58.69 88 GLN A CA 1
ATOM 661 C C . GLN A 1 88 ? -7.895 12.763 -0.626 1.00 58.69 88 GLN A C 1
ATOM 663 O O . GLN A 1 88 ? -8.703 12.280 -1.412 1.00 58.69 88 GLN A O 1
ATOM 668 N N . GLU A 1 89 ? -8.046 13.995 -0.120 1.00 57.69 89 GLU A N 1
ATOM 669 C CA . GLU A 1 89 ? -9.176 14.881 -0.427 1.00 57.69 89 GLU A CA 1
ATOM 670 C C . GLU A 1 89 ? -8.777 16.358 -0.301 1.00 57.69 89 GLU A C 1
ATOM 672 O O . GLU A 1 89 ? -8.040 16.745 0.607 1.00 57.69 89 GLU A O 1
ATOM 677 N N . THR A 1 90 ? -9.312 17.215 -1.174 1.00 55.38 90 THR A N 1
ATOM 678 C CA . THR A 1 90 ? -9.249 18.673 -0.988 1.00 55.38 90 THR A CA 1
ATOM 679 C C . THR A 1 90 ? -9.970 19.072 0.304 1.00 55.38 90 THR A C 1
ATOM 681 O O . THR A 1 90 ? -11.003 18.487 0.631 1.00 55.38 90 THR A O 1
ATOM 684 N N . MET A 1 91 ? -9.493 20.108 1.006 1.00 50.97 91 MET A N 1
ATOM 685 C CA . MET A 1 91 ? -10.077 20.583 2.277 1.00 50.97 91 MET A CA 1
ATOM 686 C C . MET A 1 91 ? -11.611 20.763 2.252 1.00 50.97 91 MET A C 1
ATOM 688 O O . MET A 1 91 ? -12.271 20.503 3.255 1.00 50.97 91 MET A O 1
ATOM 692 N N . GLU A 1 92 ? -12.188 21.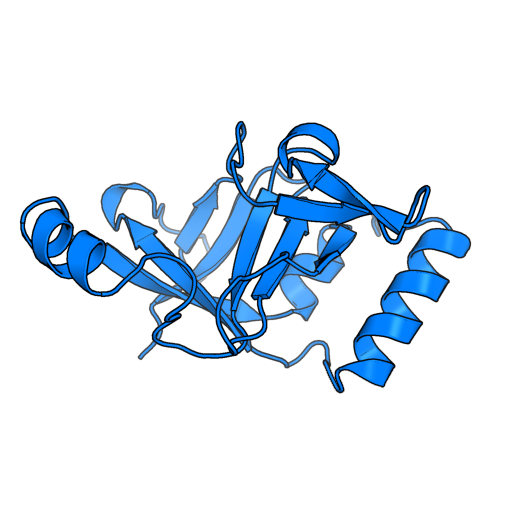166 1.115 1.00 51.47 92 GLU A N 1
ATOM 693 C CA . GLU A 1 92 ? -13.636 21.373 0.940 1.00 51.47 92 GLU A CA 1
ATOM 694 C C . GLU A 1 92 ? -14.448 20.063 0.931 1.00 51.47 92 GLU A C 1
ATOM 696 O O . GLU A 1 92 ? -15.559 20.022 1.457 1.00 51.47 92 GLU A O 1
ATOM 701 N N . LEU A 1 93 ? -13.880 18.970 0.410 1.00 55.31 93 LEU A N 1
ATOM 702 C CA . LEU A 1 93 ? -14.489 17.635 0.453 1.00 55.31 93 LEU A CA 1
ATOM 703 C C . LEU A 1 93 ? -14.409 17.042 1.861 1.00 55.31 93 LEU A C 1
ATOM 705 O O . LEU A 1 93 ? -15.392 16.476 2.337 1.00 55.31 93 LEU A O 1
ATOM 709 N N . ARG A 1 94 ? -13.294 17.274 2.564 1.00 55.22 94 ARG A N 1
ATOM 710 C CA . ARG A 1 94 ? -13.110 16.826 3.950 1.00 55.22 94 ARG A CA 1
ATOM 711 C C . ARG A 1 94 ? -14.157 17.427 4.895 1.00 55.22 94 ARG A C 1
ATOM 713 O O . ARG A 1 94 ? -14.684 16.730 5.755 1.00 55.22 94 ARG A O 1
ATOM 720 N N . ALA A 1 95 ? -14.513 18.701 4.709 1.00 53.06 95 ALA A N 1
ATOM 721 C CA . ALA A 1 95 ? -15.553 19.366 5.500 1.00 53.06 95 ALA A CA 1
ATOM 722 C C . ALA A 1 95 ? -16.965 18.800 5.247 1.00 53.06 95 ALA A C 1
ATOM 724 O O . ALA A 1 95 ? -17.782 18.752 6.164 1.00 53.06 95 ALA A O 1
ATOM 725 N N . LEU A 1 96 ? -17.247 18.347 4.021 1.00 54.03 96 LEU A N 1
ATOM 726 C CA . LEU A 1 96 ? -18.518 17.713 3.658 1.00 54.03 96 LEU A CA 1
ATOM 727 C C . LEU A 1 96 ? -18.586 16.246 4.117 1.00 54.03 96 LEU A C 1
ATOM 729 O O . LEU A 1 96 ? -19.654 15.776 4.505 1.00 54.03 96 LEU A O 1
ATOM 733 N N . GLN A 1 97 ? -17.456 15.534 4.113 1.00 53.34 97 GLN A N 1
ATOM 734 C CA . GLN A 1 97 ? -17.367 14.127 4.514 1.00 53.34 97 GLN A CA 1
ATOM 735 C C . GLN A 1 97 ? -17.158 13.902 6.012 1.00 53.34 97 GLN A C 1
ATOM 737 O O . GLN A 1 97 ? -17.510 12.836 6.503 1.00 53.34 97 GLN A O 1
ATOM 742 N N . ALA A 1 98 ? -16.684 14.894 6.773 1.00 51.28 98 ALA A N 1
ATOM 743 C CA . ALA A 1 98 ? -16.660 14.829 8.239 1.00 51.28 98 ALA A CA 1
ATOM 744 C C . ALA A 1 98 ? -18.062 14.597 8.851 1.00 51.28 98 ALA A C 1
ATOM 746 O O . ALA A 1 98 ? -18.180 14.166 9.996 1.00 51.28 98 ALA A O 1
ATOM 747 N N . ALA A 1 99 ? -19.132 14.842 8.084 1.00 51.66 99 ALA A N 1
ATOM 748 C CA . ALA A 1 99 ? -20.507 14.498 8.446 1.00 51.66 99 ALA A CA 1
ATOM 749 C C . ALA A 1 99 ? -20.891 13.029 8.144 1.00 51.66 99 ALA A C 1
ATOM 751 O O . ALA A 1 99 ? -21.967 12.586 8.541 1.00 51.66 99 ALA A O 1
ATOM 752 N N . SER A 1 100 ? -20.041 12.270 7.446 1.00 54.00 100 SER A N 1
ATOM 753 C CA . SER A 1 100 ? -20.329 10.950 6.882 1.00 54.00 100 SER A CA 1
ATOM 754 C C . SER A 1 100 ? -19.202 9.947 7.174 1.00 54.00 100 SER A C 1
ATOM 756 O O . SER A 1 100 ? -18.493 9.513 6.271 1.00 54.00 100 SER A O 1
ATOM 758 N N . GLY A 1 101 ? -19.077 9.532 8.438 1.00 60.34 101 GLY A N 1
ATOM 759 C CA . GLY A 1 101 ? -18.368 8.303 8.823 1.00 60.34 101 GLY A CA 1
ATOM 760 C C . GLY A 1 101 ? -17.292 8.472 9.899 1.00 60.34 101 GLY A C 1
ATOM 761 O O . GLY A 1 101 ? -16.604 9.485 9.968 1.00 60.34 101 GLY A O 1
ATOM 762 N N . ASP A 1 102 ? -17.141 7.443 10.738 1.00 82.94 102 ASP A N 1
ATOM 763 C CA . ASP A 1 102 ? -16.034 7.306 11.694 1.00 82.94 102 ASP A CA 1
ATOM 764 C C . ASP A 1 102 ? -14.767 6.891 10.928 1.00 82.94 102 ASP A C 1
ATOM 766 O O . ASP A 1 102 ? -14.521 5.704 10.681 1.00 82.94 102 ASP A O 1
ATOM 770 N N . ARG A 1 103 ? -14.021 7.890 10.448 1.00 84.94 103 ARG A N 1
ATOM 771 C CA . ARG A 1 103 ? -12.724 7.705 9.793 1.00 84.94 103 ARG A CA 1
ATOM 772 C C . ARG A 1 103 ? -11.606 7.691 10.820 1.00 84.94 103 ARG A C 1
ATOM 774 O O . ARG A 1 103 ? -11.593 8.471 11.769 1.00 84.94 103 ARG A O 1
ATOM 781 N N . VAL A 1 104 ? -10.640 6.819 10.582 1.00 89.12 104 VAL A N 1
ATOM 782 C CA . VAL A 1 104 ? -9.433 6.695 11.387 1.00 89.12 104 VAL A CA 1
ATOM 783 C C . VAL A 1 104 ? -8.216 6.749 10.503 1.00 89.12 104 VAL A C 1
ATOM 785 O O . VAL A 1 104 ? -8.230 6.314 9.351 1.00 89.12 104 VAL A O 1
ATOM 788 N N . GLU A 1 105 ? -7.142 7.255 11.075 1.00 90.50 105 GLU A N 1
ATOM 789 C CA . GLU A 1 105 ? -5.851 7.199 10.436 1.00 90.50 105 GLU A CA 1
ATOM 790 C C . GLU A 1 105 ? -5.159 5.883 10.794 1.00 90.50 105 GLU A C 1
ATOM 792 O O . GLU A 1 105 ? -5.164 5.453 11.951 1.00 90.50 105 GLU A O 1
ATOM 797 N N . VAL A 1 106 ? -4.581 5.224 9.796 1.00 93.62 106 VAL A N 1
ATOM 798 C CA . VAL A 1 106 ? -3.847 3.975 9.980 1.00 93.62 106 VAL A CA 1
ATOM 799 C C . VAL A 1 106 ? -2.437 4.081 9.431 1.00 93.62 106 VAL A C 1
ATOM 801 O O . VAL A 1 106 ? -2.208 4.705 8.397 1.00 93.62 106 VAL A O 1
ATOM 804 N N . GLU A 1 107 ? -1.505 3.421 10.110 1.00 95.81 107 GLU A N 1
ATOM 805 C CA . GLU A 1 107 ? -0.109 3.286 9.721 1.00 95.81 107 GLU A CA 1
ATOM 806 C C . GLU A 1 107 ? 0.230 1.845 9.319 1.00 95.81 107 GLU A C 1
ATOM 808 O O . GLU A 1 107 ? -0.297 0.865 9.859 1.00 95.81 107 GLU A O 1
ATOM 813 N N . VAL A 1 108 ? 1.163 1.722 8.379 1.00 95.81 108 VAL A N 1
ATOM 814 C CA . VAL A 1 108 ? 1.768 0.464 7.942 1.00 95.81 108 VAL A CA 1
ATOM 815 C C . VAL A 1 108 ? 3.271 0.649 7.770 1.00 95.81 108 VAL A C 1
ATOM 817 O O . VAL A 1 108 ? 3.740 1.739 7.435 1.00 95.81 108 VAL A O 1
ATOM 820 N N . ARG A 1 109 ? 4.053 -0.411 7.985 1.00 96.12 109 ARG A N 1
ATOM 821 C CA . ARG A 1 109 ? 5.475 -0.395 7.636 1.00 96.12 109 ARG A CA 1
ATOM 822 C C . ARG A 1 109 ? 5.669 -0.816 6.192 1.00 96.12 109 ARG A C 1
ATOM 824 O O . ARG A 1 109 ? 5.084 -1.797 5.733 1.00 96.12 109 ARG A O 1
ATOM 831 N N . LEU A 1 110 ? 6.568 -0.129 5.498 1.00 95.50 110 LEU A N 1
ATOM 832 C CA . LEU A 1 110 ? 6.893 -0.447 4.113 1.00 95.50 110 LEU A CA 1
ATOM 833 C C . LEU A 1 110 ? 7.372 -1.898 3.945 1.00 95.50 110 LEU A C 1
ATOM 835 O O . LEU A 1 110 ? 7.001 -2.559 2.978 1.00 95.50 110 LEU A O 1
ATOM 839 N N . GLU A 1 111 ? 8.136 -2.438 4.898 1.00 95.19 111 GLU A N 1
ATOM 840 C CA . GLU A 1 111 ? 8.577 -3.838 4.857 1.00 95.19 111 GLU A CA 1
ATOM 841 C C . GLU A 1 111 ? 7.421 -4.841 4.762 1.00 95.19 111 GLU A C 1
ATOM 843 O O . GLU A 1 111 ? 7.565 -5.864 4.091 1.00 95.19 111 GLU A O 1
ATOM 848 N N . ASP A 1 112 ? 6.280 -4.553 5.389 1.00 94.44 112 ASP A N 1
ATOM 849 C CA . ASP A 1 112 ? 5.140 -5.466 5.419 1.00 94.44 112 ASP A CA 1
ATOM 850 C C . ASP A 1 112 ? 4.446 -5.507 4.055 1.00 94.44 112 ASP A C 1
ATOM 852 O O . ASP A 1 112 ? 4.154 -6.592 3.552 1.00 94.44 112 ASP A O 1
ATOM 856 N N . LEU A 1 113 ? 4.304 -4.352 3.396 1.00 94.25 113 LEU A N 1
ATOM 857 C CA . LEU A 1 113 ? 3.835 -4.253 2.008 1.00 94.25 113 LEU A CA 1
ATOM 858 C C . LEU A 1 113 ? 4.781 -4.994 1.052 1.00 94.25 113 LEU A C 1
ATOM 860 O O . LEU A 1 113 ? 4.359 -5.804 0.220 1.00 94.25 113 LEU A O 1
ATOM 864 N N . LEU A 1 114 ? 6.090 -4.766 1.200 1.00 92.88 114 LEU A N 1
ATOM 865 C CA . LEU A 1 114 ? 7.087 -5.362 0.317 1.00 92.88 114 LEU A CA 1
ATOM 866 C C . LEU A 1 114 ? 7.210 -6.880 0.503 1.00 92.88 114 LEU A C 1
ATOM 868 O O . LEU A 1 114 ? 7.453 -7.587 -0.482 1.00 92.88 114 LEU A O 1
ATOM 872 N N . ARG A 1 115 ? 7.009 -7.399 1.719 1.00 92.75 115 ARG A N 1
ATOM 873 C CA . ARG A 1 115 ? 7.046 -8.841 2.020 1.00 92.75 115 ARG A CA 1
ATOM 874 C C . ARG A 1 115 ? 5.916 -9.609 1.335 1.00 92.75 115 ARG A C 1
ATOM 876 O O . ARG A 1 115 ? 6.097 -10.778 0.999 1.00 92.75 115 ARG A O 1
ATOM 883 N N . GLN A 1 116 ? 4.785 -8.954 1.073 1.00 91.31 116 GLN A N 1
ATOM 884 C CA . GLN A 1 116 ? 3.677 -9.534 0.312 1.00 91.31 116 GLN A CA 1
ATOM 885 C C . GLN A 1 116 ? 3.902 -9.548 -1.207 1.00 91.31 116 GLN A C 1
ATOM 887 O O . GLN A 1 116 ? 3.031 -10.000 -1.946 1.00 91.31 116 GLN A O 1
ATOM 892 N N . GLY A 1 117 ? 5.045 -9.059 -1.695 1.00 89.12 117 GLY A N 1
ATOM 893 C CA . GLY A 1 117 ? 5.336 -9.016 -3.127 1.00 89.12 117 GLY A CA 1
ATOM 894 C C . GLY A 1 117 ? 4.615 -7.906 -3.893 1.00 89.12 117 GLY A C 1
ATOM 895 O O . GLY A 1 117 ? 4.680 -7.899 -5.118 1.00 89.12 117 GLY A O 1
ATOM 896 N N . GLY A 1 118 ? 3.972 -6.963 -3.197 1.00 88.12 118 GLY A N 1
ATOM 897 C CA . GLY A 1 118 ? 3.318 -5.809 -3.812 1.00 88.12 118 GLY A CA 1
ATOM 898 C C . GLY A 1 118 ? 4.277 -4.941 -4.625 1.00 88.12 118 GLY A C 1
ATOM 899 O O . GLY A 1 118 ? 5.450 -4.790 -4.274 1.00 88.12 118 GLY A O 1
ATOM 900 N N . LEU A 1 119 ? 3.796 -4.381 -5.723 1.00 93.56 119 LEU A N 1
ATOM 901 C CA . LEU A 1 119 ? 4.523 -3.400 -6.522 1.00 93.56 119 LEU A CA 1
ATOM 902 C C . LEU A 1 119 ? 4.179 -2.000 -6.023 1.00 93.56 119 LEU A C 1
ATOM 904 O O . LEU A 1 119 ? 3.049 -1.758 -5.606 1.00 93.56 119 LEU A O 1
ATOM 908 N N . MET A 1 120 ? 5.166 -1.111 -6.041 1.00 95.44 120 MET A N 1
ATOM 909 C CA . MET A 1 120 ? 5.062 0.248 -5.520 1.00 95.44 120 MET A CA 1
ATOM 910 C C . MET A 1 120 ? 5.056 1.230 -6.685 1.00 95.44 120 MET A C 1
ATOM 912 O O . MET A 1 120 ? 5.991 1.241 -7.479 1.00 95.44 120 MET A O 1
ATOM 916 N N . TYR A 1 121 ? 4.032 2.071 -6.760 1.00 95.12 121 TYR A N 1
ATOM 917 C CA . TYR A 1 121 ? 3.862 3.061 -7.816 1.00 95.12 121 TYR A CA 1
ATOM 918 C C . TYR A 1 121 ? 3.749 4.461 -7.204 1.00 95.12 121 TYR A C 1
ATOM 920 O O . TYR A 1 121 ? 3.037 4.625 -6.210 1.00 95.12 121 TYR A O 1
ATOM 928 N N . PRO A 1 122 ? 4.406 5.484 -7.773 1.00 94.19 122 PRO A N 1
ATOM 929 C CA . PRO A 1 122 ? 4.137 6.868 -7.416 1.00 94.19 122 PRO A CA 1
ATOM 930 C C . PRO A 1 122 ? 2.678 7.193 -7.728 1.00 94.19 122 PRO A C 1
ATOM 932 O O . PRO A 1 122 ? 2.216 6.940 -8.843 1.00 94.19 122 PRO A O 1
ATOM 935 N N . VAL A 1 123 ? 1.960 7.748 -6.754 1.00 91.94 123 VAL A N 1
ATOM 936 C CA . VAL A 1 123 ? 0.646 8.344 -7.006 1.00 91.94 123 VAL A CA 1
ATOM 937 C C . VAL A 1 123 ? 0.873 9.715 -7.623 1.00 91.94 123 VAL A C 1
ATOM 939 O O . VAL A 1 123 ? 1.599 10.541 -7.068 1.00 91.94 123 VAL A O 1
ATOM 942 N N . GLU A 1 124 ? 0.234 9.958 -8.761 1.00 87.56 124 GLU A N 1
ATOM 943 C CA . GLU A 1 124 ? 0.184 11.278 -9.374 1.00 87.56 124 GLU A CA 1
ATOM 944 C C . GLU A 1 124 ? -0.739 12.154 -8.519 1.00 87.56 124 GLU A C 1
ATOM 946 O O . GLU A 1 124 ? -1.967 12.08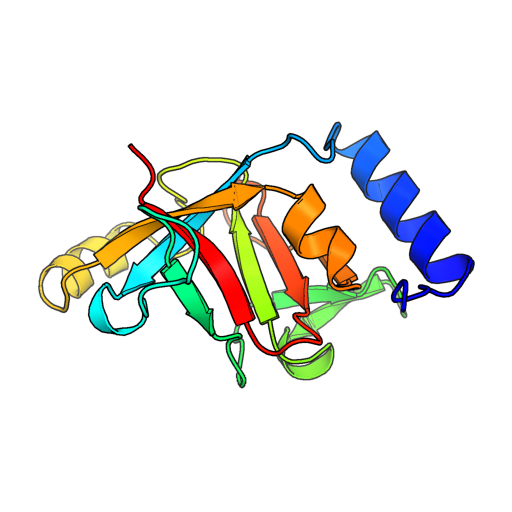2 -8.612 1.00 87.56 124 GLU A O 1
ATOM 951 N N . SER A 1 125 ? -0.143 12.937 -7.621 1.00 69.38 125 SER A N 1
ATOM 952 C CA . SER A 1 125 ? -0.863 13.860 -6.749 1.00 69.38 125 SER A CA 1
ATOM 953 C C . SER A 1 125 ? -0.748 15.289 -7.269 1.00 69.38 125 SER A C 1
ATOM 955 O O . SER A 1 125 ? 0.331 15.756 -7.624 1.00 69.38 125 SER A O 1
ATOM 957 N N . VAL A 1 126 ? -1.864 16.020 -7.244 1.00 57.22 126 VAL A N 1
ATOM 958 C CA . VAL A 1 126 ? -1.892 17.477 -7.473 1.00 57.22 126 VAL A CA 1
ATOM 959 C C . VAL A 1 126 ? -1.363 18.268 -6.268 1.00 57.22 126 VAL A C 1
ATOM 961 O O . VAL A 1 126 ? -1.155 19.477 -6.370 1.00 57.22 126 VAL A O 1
ATOM 964 N N . THR A 1 127 ? -1.155 17.614 -5.120 1.00 60.06 127 THR A N 1
ATOM 965 C CA . THR A 1 127 ? -0.639 18.229 -3.890 1.00 60.06 127 THR A CA 1
ATOM 966 C C . THR A 1 127 ? 0.823 17.850 -3.633 1.00 60.06 127 THR A C 1
ATOM 968 O O . THR A 1 127 ? 1.348 16.885 -4.175 1.00 60.06 127 THR A O 1
ATOM 971 N N . VAL A 1 128 ? 1.496 18.634 -2.784 1.00 60.53 128 VAL A N 1
ATOM 972 C CA . VAL A 1 128 ? 2.939 18.517 -2.474 1.00 60.53 128 VAL A CA 1
ATOM 973 C C . VAL A 1 128 ? 3.293 17.223 -1.720 1.00 60.53 128 VAL A C 1
ATOM 975 O O . VAL A 1 128 ? 4.467 16.877 -1.584 1.00 60.53 128 VAL A O 1
ATOM 978 N N . GLU A 1 129 ? 2.301 16.505 -1.199 1.00 74.25 129 GLU A N 1
ATOM 979 C CA . GLU A 1 129 ? 2.543 15.324 -0.382 1.00 74.25 129 GLU A CA 1
ATOM 980 C C . GLU A 1 129 ? 2.820 14.085 -1.232 1.00 74.25 129 GLU A C 1
ATOM 982 O O . GLU A 1 129 ? 2.086 13.769 -2.168 1.00 74.25 129 GLU A O 1
ATOM 987 N N . ARG A 1 130 ? 3.888 13.364 -0.875 1.00 86.25 130 ARG A N 1
ATOM 988 C CA . ARG A 1 130 ? 4.261 12.123 -1.549 1.00 86.25 130 ARG A CA 1
ATOM 989 C C . ARG A 1 130 ? 3.357 10.988 -1.101 1.00 86.25 130 ARG A C 1
ATOM 991 O O . ARG A 1 130 ? 3.244 10.701 0.093 1.00 86.25 130 ARG A O 1
ATOM 998 N N . ALA A 1 131 ? 2.777 10.327 -2.090 1.00 90.75 131 ALA A N 1
ATOM 999 C CA . ALA A 1 131 ? 1.929 9.172 -1.910 1.00 90.75 131 ALA A CA 1
ATOM 1000 C C . ALA A 1 131 ? 2.337 8.046 -2.855 1.00 90.75 131 ALA A C 1
ATOM 1002 O O . ALA A 1 131 ? 2.856 8.255 -3.954 1.00 90.75 131 ALA A O 1
ATOM 1003 N N . TRP A 1 132 ? 2.084 6.835 -2.390 1.00 94.19 132 TRP A N 1
ATOM 1004 C CA . TRP A 1 132 ? 2.556 5.601 -2.980 1.00 94.19 132 TRP A CA 1
ATOM 1005 C C . TRP A 1 132 ? 1.407 4.614 -3.032 1.00 94.19 132 TRP A C 1
ATOM 1007 O O . TRP A 1 132 ? 0.792 4.313 -2.009 1.00 94.19 132 TRP A O 1
ATOM 1017 N N . TYR A 1 133 ? 1.129 4.104 -4.221 1.00 95.50 133 TYR A N 1
ATOM 1018 C CA . TYR A 1 133 ? 0.171 3.039 -4.431 1.00 95.50 133 TYR A CA 1
ATOM 1019 C C . TYR A 1 133 ? 0.882 1.695 -4.358 1.00 95.50 133 TYR A C 1
ATOM 1021 O O . TYR A 1 133 ? 1.902 1.492 -5.017 1.00 95.50 133 TYR A O 1
ATOM 1029 N N . PHE A 1 134 ? 0.330 0.768 -3.580 1.00 96.75 134 PHE A N 1
ATOM 1030 C CA . PHE A 1 134 ? 0.850 -0.585 -3.466 1.00 96.75 134 PHE A CA 1
ATOM 1031 C C . PHE A 1 134 ? -0.186 -1.584 -3.938 1.00 96.75 134 PHE A C 1
ATOM 1033 O O . PHE A 1 134 ? -1.285 -1.638 -3.380 1.00 96.75 134 PHE A O 1
ATOM 1040 N N . THR A 1 135 ? 0.181 -2.427 -4.904 1.00 95.81 135 THR A N 1
ATOM 1041 C CA . THR A 1 135 ? -0.619 -3.624 -5.174 1.00 95.81 135 THR A CA 1
ATOM 1042 C C . THR A 1 135 ? -0.521 -4.576 -3.987 1.00 95.81 135 THR A C 1
ATOM 1044 O O . THR A 1 135 ? 0.521 -4.679 -3.335 1.00 95.81 135 THR A O 1
ATOM 1047 N N . LEU A 1 136 ? -1.611 -5.280 -3.687 1.00 96.06 136 LEU A N 1
ATOM 1048 C CA . LEU A 1 136 ? -1.691 -6.204 -2.554 1.00 96.06 136 LEU A CA 1
ATOM 1049 C C . LEU A 1 136 ? -2.049 -7.610 -3.047 1.00 96.06 136 LEU A C 1
ATOM 1051 O O . LEU A 1 136 ? -3.223 -7.983 -3.036 1.00 96.06 136 LEU A O 1
ATOM 1055 N N . PRO A 1 137 ? -1.059 -8.429 -3.453 1.00 92.56 137 PRO A N 1
ATOM 1056 C CA . PRO A 1 137 ? -1.303 -9.771 -3.988 1.00 92.56 137 PRO A CA 1
ATOM 1057 C C . PRO A 1 137 ? -2.035 -10.708 -3.019 1.00 92.56 137 PRO A C 1
ATOM 1059 O O . PRO A 1 137 ? -2.729 -11.623 -3.450 1.00 92.56 137 PRO A O 1
ATOM 1062 N N . GLN A 1 138 ? -1.900 -10.484 -1.708 1.00 93.56 138 GLN A N 1
ATOM 1063 C CA . GLN A 1 138 ? -2.600 -11.257 -0.674 1.00 93.56 138 GLN A CA 1
ATOM 1064 C C . GLN A 1 138 ? -4.012 -10.719 -0.374 1.00 93.56 138 GLN A C 1
ATOM 1066 O O . GLN A 1 138 ? -4.701 -11.239 0.501 1.00 93.56 138 GLN A O 1
ATOM 1071 N N . GLY A 1 139 ? -4.445 -9.662 -1.069 1.00 95.19 139 GLY A N 1
ATOM 1072 C CA . GLY A 1 139 ? -5.775 -9.061 -0.955 1.00 95.19 139 GLY A CA 1
ATOM 1073 C C . GLY A 1 139 ? -6.009 -8.224 0.304 1.00 95.19 139 GLY A C 1
ATOM 1074 O O . GLY A 1 139 ? -7.071 -7.624 0.437 1.00 95.19 139 GLY A O 1
ATOM 1075 N N . SER A 1 140 ? -5.054 -8.162 1.234 1.00 96.12 140 SER A N 1
ATOM 1076 C CA . SER A 1 140 ? -5.149 -7.336 2.441 1.00 96.12 140 SER A CA 1
ATOM 1077 C C . SER A 1 140 ? -3.784 -7.106 3.085 1.00 96.12 140 SER A C 1
ATOM 1079 O O . SER A 1 140 ? -2.839 -7.860 2.852 1.00 96.12 140 SER A O 1
ATOM 1081 N N . ILE A 1 141 ? -3.691 -6.086 3.930 1.00 96.69 141 ILE A N 1
ATOM 1082 C CA . ILE A 1 141 ? -2.486 -5.745 4.688 1.00 96.69 141 ILE A CA 1
ATOM 1083 C C . ILE A 1 141 ? -2.836 -5.522 6.160 1.00 96.69 141 ILE A C 1
ATOM 1085 O O . ILE A 1 141 ? -3.939 -5.081 6.487 1.00 96.69 141 ILE A O 1
ATOM 1089 N N . GLU A 1 142 ? -1.910 -5.874 7.050 1.00 96.62 142 GLU A N 1
ATOM 1090 C CA . GLU A 1 142 ? -2.025 -5.544 8.468 1.00 96.62 142 GLU A CA 1
ATOM 1091 C C . GLU A 1 142 ? -1.592 -4.089 8.691 1.00 96.62 142 GLU A C 1
ATOM 1093 O O . GLU A 1 142 ? -0.535 -3.667 8.228 1.00 96.62 142 GLU A O 1
ATOM 1098 N N . VAL A 1 143 ? -2.423 -3.329 9.393 1.00 96.50 143 VAL A N 1
ATOM 1099 C CA . VAL A 1 143 ? -2.236 -1.916 9.724 1.00 96.50 143 VAL A CA 1
ATOM 1100 C C . VAL A 1 143 ? -2.474 -1.700 11.215 1.00 96.50 143 VAL A C 1
ATOM 1102 O O . VAL A 1 143 ? -3.067 -2.536 11.900 1.00 96.50 143 VAL A O 1
ATOM 1105 N N . ARG A 1 144 ? -2.039 -0.559 11.739 1.00 96.06 144 ARG A N 1
ATOM 1106 C CA . ARG A 1 144 ? -2.345 -0.117 13.106 1.00 96.06 144 ARG A CA 1
ATOM 1107 C C . ARG A 1 144 ? -3.010 1.244 13.050 1.00 96.06 144 ARG A C 1
ATOM 1109 O O . ARG A 1 144 ? -2.713 2.009 12.148 1.00 96.06 144 ARG A O 1
ATOM 1116 N N . GLU A 1 145 ? -3.886 1.560 13.998 1.00 93.12 145 GLU A N 1
ATOM 1117 C CA . GLU A 1 145 ? -4.348 2.946 14.149 1.00 93.12 145 GLU A CA 1
ATOM 1118 C C . GLU A 1 145 ? -3.137 3.835 14.479 1.00 93.12 145 GLU A C 1
ATOM 1120 O O . GLU A 1 145 ? -2.361 3.515 15.388 1.00 93.12 145 GLU A O 1
ATOM 1125 N N . ALA A 1 146 ? -2.954 4.911 13.712 1.00 87.31 146 ALA A N 1
ATOM 1126 C CA . ALA A 1 146 ? -1.921 5.905 13.969 1.00 87.31 146 ALA A CA 1
ATOM 1127 C C . ALA A 1 146 ? -2.274 6.677 15.256 1.00 87.31 146 ALA A C 1
ATOM 1129 O O . ALA A 1 146 ? -3.449 6.875 15.570 1.00 87.31 146 ALA A O 1
ATOM 1130 N N . ARG A 1 147 ? -1.259 7.042 16.045 1.00 71.88 147 ARG A N 1
ATOM 1131 C CA . ARG A 1 147 ? -1.417 7.736 17.334 1.00 71.88 147 ARG A CA 1
ATOM 1132 C C . ARG A 1 147 ? -0.991 9.187 17.248 1.00 71.88 147 ARG A C 1
ATOM 1134 O O . ARG A 1 147 ? 0.030 9.436 16.573 1.00 71.88 147 ARG A O 1
#

pLDDT: mean 85.88, std 14.59, range [35.62, 97.12]

Radius of gyration: 14.98 Å; chains: 1; bounding box: 38×40×40 Å

Foldseek 3Di:
DFLDDDPLLVVLVVVVCVVVVNDLQQKWKDKDFPVQWDDDPDPQKTKHFWDQQAQFWWQPSSPPRHTDGVNVVGTWDKTFSDFPDCFVDPPVVCVVCVVPGDMFMKMDGNNQLVRQVWGWTWTPTPDPTTMIITHRPVRITMIHGDD

Sequence (147 aa):
MPIQRDAAAQSVLSRLLEEHRLTGASRLYREAERASLTPAETPGAYRLAANARPSESVVDIYGPGYVVQAEQVGPGLAFAESASPNWQETMELRALQAASGDRVEVEVRLEDLLRQGGLMYPVESVTVERAWYFTLPQGSIEVREAR

=== Feature glossary ===
Each block in this record encodes a different view of the same protein. In brief:

Predicted aligned error. PAE(i, j) answers: if I align the predicted and true structures on residue i, how far off (in Å) do I expect residue j to be? A block-diagonal PAE matrix with low values on the blocks and high values off-diagonal is the signature of a multi-domain protein with confidently predicted domains but uncertain inter-domain orientation.

Contact-map, Ramachandran, and PAE plots. Plot images: a contact map (which residues are close in 3D, as an N×N binary image), a Ramachandran scatter (backbone torsion angles, revealing secondary-structure composition at a glance), and — for AlphaFold structures — a PAE heatmap (pairwise prediction confidence).

Backbone torsions (φ/ψ). φ (phi) and ψ (psi) are the two rotatable backbone dihedrals per residue: φ is the C(i-1)–N–Cα–C torsion, ψ is the N–Cα–C–N(i+1) torsion, both in degrees on (−180°, 180°]. α-helical residues cluster near (−60°, −45°); β-strand residues near (−120°, +130°). A Ramachandran plot is simply a scatter of (φ, ψ) for every residue.

Foldseek 3Di. A 3Di character summarizes, for each residue, the relative orientation of the Cα frame of its nearest spatial neighbor. Because it encodes fold topology rather than chemistry, 3Di alignments detect remote structural similarity that sequence alignment misses.

Radius of gyration, Cα contacts, bounding box. Three whole-structure scalars: the radius of gyration (RMS distance of Cα from centroid, in Å), the count of Cα–Cα contacts (pairs closer than 8 Å and separated by more than four residues in sequence — i.e. tertiary, not local, contacts), and the bounding-box dimensions. Together they distinguish compact globular folds from extended fibres or disordered chains.

Sequence. Sequence gives the chain of amino acids in standard one-letter code (A=alanine, C=cysteine, …, Y=tyrosine), read N→C. It is the only feature that is directly encoded by the gene; all structural features are derived from the folded form of this sequence.

mmCIF coordinates. Atomic coordinates in PDBx/mmCIF format — the same representation the Protein Data Bank distributes. Each line of the _atom_site loop places one backbone atom in Cartesian space (units: ångströms, origin: arbitrary).

Secondary structure (3-state, P-SEA). Three-state secondary structure (P-SEA) collapses the eight DSSP classes into helix (a), strand (b), and coil (c). P-SEA assigns these from Cα geometry alone — distances and angles — without requiring backbone oxygens, so it works on any Cα trace.

InterPro / GO / CATH / organism. Functional annotations link the protein to curated databases. InterPro entries identify conserved domains and families by matching the sequence against member-database signatures (Pfam, PROSITE, CDD, …). Gene Ontology (GO) terms describe molecular function, biological process, and cellular component in a controlled vocabulary. CATH places the structure in a hierarchical fold classification (Class/Architecture/Topology/Homologous-superfamily). The organism is the source species.

B-factor. B-factor (Debye–Waller factor) reflects atomic displacement in the crystal lattice. It is an experimental observable (units Å²), not a prediction; low values mean the atom is pinned down, high values mean it moves or is heterogeneous across the crystal.

Rendered structure images. Structure images are PyMOL renders from six orthogonal camera directions. Cartoon representation draws helices as coils and strands as arrows; sticks shows the backbone as bonds; surface shows the solvent-excluded envelope. Rainbow coloring maps sequence position to hue (blue→red, N→C); chain coloring assigns a distinct color per polypeptide.

Solvent-accessible surface area. Solvent-accessible surface area (SASA) is the area in Å² traced out by the centre of a 1.4 Å probe sphere (a water molecule) rolled over the protein's van der Waals surface (Shrake–Rupley / Lee–Richards construction). Buried residues have near-zero SASA; fully exposed residues can exceed 200 Å². The total SASA scales roughly with the number of surface residues.

Secondary structure (8-state, DSSP). The SS8 string is DSSP's per-residue secondary-structure call. α-helix (H) means an i→i+4 H-bond ladder; β-strand (E) means the residue participates in a β-sheet; 3₁₀ (G) and π (I) are t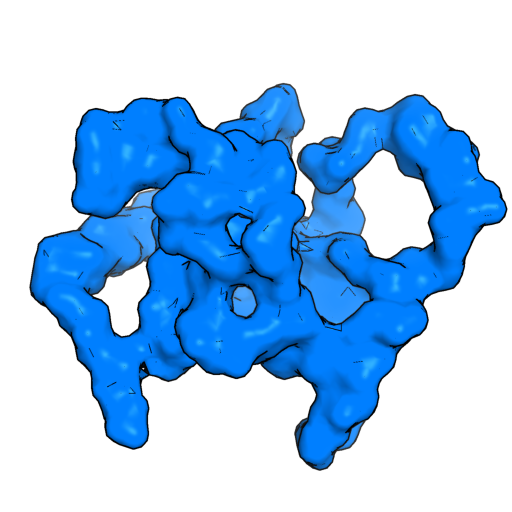ighter and wider helices; T/S are turns/bends; '-' is loop.

pLDDT. For AlphaFold models, the B-factor field carries pLDDT — the model's own estimate of local accuracy on a 0–100 scale. Regions with pLDDT<50 should be treated as essentially unmodeled; they often correspond to intrinsically disordered segments.

Nearest PDB structures. Nearest PDB neighbors are the top structural matches found by Foldseek when searching this structure against the entire Protein Data Bank. Each hit reports a TM-score (0 to 1; >0.5 almost always implies the same fold) and an E-value. These are *structural* homologs — they may share no detectable sequence similarity.